Protein AF-A0A924Q795-F1 (afdb_monomer_lite)

Sequence (181 aa):
MDPDYASLRAYIDTQRRSGVTDTVIHQNLHASGWPDATVQQVLIPLPQSVSISASASDDGFFSGRIRRLGFLMAIVYFLAYFVAALAISFIGHGSRIINIVTVLMGMLAILAVIPILISIHIRRWHDLNQSGWLTLLNLIPFIGLIISVALLFIPGSVSANTYGNIAARSLSPRSIFGFAK

Structure (mmCIF, N/CA/C/O backbone):
data_AF-A0A924Q795-F1
#
_entry.id   AF-A0A924Q795-F1
#
loop_
_atom_site.group_PDB
_atom_site.id
_atom_site.type_symbol
_atom_site.label_atom_id
_atom_site.label_alt_id
_atom_site.label_comp_id
_atom_site.label_asym_id
_atom_site.label_entity_id
_atom_site.label_seq_id
_atom_site.pdbx_PDB_ins_code
_atom_site.Cartn_x
_atom_site.Cartn_y
_atom_site.Cartn_z
_atom_site.occupancy
_atom_site.B_iso_or_equiv
_atom_site.auth_seq_id
_atom_site.auth_comp_id
_atom_site.auth_asym_id
_atom_site.auth_atom_id
_atom_site.pdbx_PDB_model_num
ATOM 1 N N . MET A 1 1 ? -37.721 13.858 33.925 1.00 47.75 1 MET A N 1
ATOM 2 C CA . MET A 1 1 ? -36.474 13.122 34.210 1.00 47.75 1 MET A CA 1
ATOM 3 C C . MET A 1 1 ? -35.632 13.228 32.964 1.00 47.75 1 MET A C 1
ATOM 5 O O . MET A 1 1 ? -36.147 12.908 31.901 1.00 47.75 1 MET A O 1
ATOM 9 N N . ASP A 1 2 ? -34.428 13.774 33.071 1.00 58.72 2 ASP A N 1
ATOM 10 C CA . ASP A 1 2 ? -33.512 13.817 31.931 1.00 58.72 2 ASP A CA 1
ATOM 11 C C . ASP A 1 2 ? -33.129 12.364 31.584 1.00 58.72 2 ASP A C 1
ATOM 13 O O . ASP A 1 2 ? -32.804 11.613 32.511 1.00 58.72 2 ASP A O 1
ATOM 17 N N . PRO A 1 3 ? -33.258 11.902 30.327 1.00 67.00 3 PRO A N 1
ATOM 18 C CA . PRO A 1 3 ? -32.914 10.532 29.975 1.00 67.00 3 PRO A CA 1
ATOM 19 C C . PRO A 1 3 ? -31.428 10.288 30.256 1.00 67.00 3 PRO A C 1
ATOM 21 O O . PRO A 1 3 ? -30.574 11.033 29.779 1.00 67.00 3 PRO A O 1
ATOM 24 N N . ASP A 1 4 ? -31.094 9.239 31.007 1.00 82.00 4 ASP A N 1
ATOM 25 C CA . ASP A 1 4 ? -29.696 8.848 31.198 1.00 82.00 4 ASP A CA 1
ATOM 26 C C . ASP A 1 4 ? -29.156 8.193 29.915 1.00 82.00 4 ASP A C 1
ATOM 28 O O . ASP A 1 4 ? -29.177 6.977 29.718 1.00 82.00 4 ASP A O 1
ATOM 32 N N . TYR A 1 5 ? -28.685 9.034 28.995 1.00 80.00 5 TYR A N 1
ATOM 33 C CA . TYR A 1 5 ? -28.129 8.605 27.715 1.00 80.00 5 TYR A CA 1
ATOM 34 C C . TYR A 1 5 ? -26.884 7.719 27.869 1.00 80.00 5 TYR A C 1
ATOM 36 O O . TYR A 1 5 ? -26.562 6.970 26.944 1.00 80.00 5 TYR A O 1
ATOM 44 N N . ALA A 1 6 ? -26.161 7.807 28.992 1.00 78.31 6 ALA A N 1
ATOM 45 C CA . ALA A 1 6 ? -24.938 7.043 29.211 1.00 78.31 6 ALA A CA 1
ATOM 46 C C . ALA A 1 6 ? -25.248 5.567 29.491 1.00 78.31 6 ALA A C 1
ATOM 48 O O . ALA A 1 6 ? -24.650 4.688 28.863 1.00 78.31 6 ALA A O 1
ATOM 49 N N . SER A 1 7 ? -26.224 5.286 30.359 1.00 82.62 7 SER A N 1
ATOM 50 C CA . SER A 1 7 ? -26.673 3.909 30.604 1.00 82.62 7 SER A CA 1
ATOM 51 C C . SER A 1 7 ? -27.342 3.291 29.377 1.00 82.62 7 SER A C 1
ATOM 53 O O . SER A 1 7 ? -27.060 2.137 29.047 1.00 82.62 7 SER A O 1
ATOM 55 N N . LEU A 1 8 ? -28.141 4.068 28.636 1.00 85.75 8 LEU A N 1
ATOM 56 C CA . LEU A 1 8 ? -28.771 3.612 27.394 1.00 85.75 8 LEU A CA 1
ATOM 57 C C . LEU A 1 8 ? -27.729 3.180 26.346 1.00 85.75 8 LEU A C 1
ATOM 59 O O . LEU A 1 8 ? -27.867 2.125 25.725 1.00 85.75 8 LEU A O 1
ATOM 63 N N . ARG A 1 9 ? -26.644 3.950 26.188 1.00 83.81 9 ARG A N 1
ATOM 64 C CA . ARG A 1 9 ? -25.515 3.598 25.305 1.00 83.81 9 ARG A CA 1
ATOM 65 C C . ARG A 1 9 ? -24.801 2.336 25.752 1.00 83.81 9 ARG A C 1
ATOM 67 O O . ARG A 1 9 ? -24.579 1.450 24.933 1.00 83.81 9 ARG A O 1
ATOM 74 N N . ALA A 1 10 ? -24.469 2.243 27.039 1.00 83.12 10 ALA A N 1
ATOM 75 C CA . ALA A 1 10 ? -23.782 1.079 27.585 1.00 83.12 10 ALA A CA 1
ATOM 76 C C . ALA A 1 10 ? -24.597 -0.207 27.357 1.00 83.12 10 ALA A C 1
ATOM 78 O O . ALA A 1 10 ? -24.039 -1.237 26.969 1.00 83.12 10 ALA A O 1
ATOM 79 N N . TYR A 1 11 ? -25.922 -0.133 27.520 1.00 87.62 11 TYR A N 1
ATOM 80 C CA . TYR A 1 11 ? -26.832 -1.231 27.206 1.00 87.62 11 TYR A CA 1
ATOM 81 C C . TYR A 1 11 ? -26.799 -1.603 25.717 1.00 87.62 11 TYR A C 1
ATOM 83 O O . TYR A 1 11 ? -26.557 -2.765 25.390 1.00 87.62 11 TYR A O 1
ATOM 91 N N . ILE A 1 12 ? -26.982 -0.635 24.812 1.00 87.69 12 ILE A N 1
ATOM 92 C CA . ILE A 1 12 ? -26.978 -0.871 23.356 1.00 87.69 12 ILE A CA 1
ATOM 93 C C . ILE A 1 12 ? -25.649 -1.492 22.902 1.00 87.69 12 ILE A C 1
ATOM 95 O O . ILE A 1 12 ? -25.647 -2.479 22.166 1.00 87.69 12 ILE A O 1
ATOM 99 N N . ASP A 1 13 ? -24.518 -0.973 23.382 1.00 85.69 13 ASP A N 1
ATOM 100 C CA . ASP A 1 13 ? -23.190 -1.498 23.053 1.00 85.69 13 ASP A CA 1
ATOM 101 C C . ASP A 1 13 ? -22.998 -2.930 23.563 1.00 85.69 13 ASP A C 1
ATOM 103 O O . ASP A 1 13 ? -22.377 -3.755 22.890 1.00 85.69 13 ASP A O 1
ATOM 107 N N . THR A 1 14 ? -23.565 -3.254 24.725 1.00 85.88 14 THR A N 1
ATOM 108 C CA . THR A 1 14 ? -23.539 -4.614 25.275 1.00 85.88 14 THR A CA 1
ATOM 109 C C . THR A 1 14 ? -24.344 -5.575 24.401 1.00 85.88 14 THR A C 1
ATOM 111 O O . THR A 1 14 ? -23.849 -6.649 24.067 1.00 85.88 14 THR A O 1
ATOM 114 N N . GLN A 1 15 ? -25.538 -5.167 23.959 1.00 89.06 15 GLN A N 1
ATOM 115 C CA . GLN A 1 15 ? -26.395 -5.972 23.081 1.00 89.06 15 GLN A CA 1
ATOM 116 C C . GLN A 1 15 ? -25.778 -6.178 21.686 1.00 89.06 15 GLN A C 1
ATOM 118 O O . GLN A 1 15 ? -25.840 -7.266 21.117 1.00 89.06 15 GLN A O 1
ATOM 123 N N . ARG A 1 16 ? -25.101 -5.161 21.142 1.00 84.62 16 ARG A N 1
ATOM 124 C CA . ARG A 1 16 ? -24.360 -5.295 19.878 1.00 84.62 16 ARG A CA 1
ATOM 125 C C . ARG A 1 16 ? -23.195 -6.276 20.001 1.00 84.62 16 ARG A C 1
ATOM 127 O O . ARG A 1 16 ? -22.965 -7.065 19.088 1.00 84.62 16 ARG A O 1
ATOM 134 N N . ARG A 1 17 ? -22.478 -6.269 21.133 1.00 78.00 17 ARG A N 1
ATOM 135 C CA . ARG A 1 17 ? -21.390 -7.228 21.406 1.00 78.00 17 ARG A CA 1
ATOM 136 C C . ARG A 1 17 ? -21.888 -8.666 21.539 1.00 78.00 17 ARG A C 1
ATOM 138 O O . ARG A 1 17 ? -21.158 -9.575 21.160 1.00 78.00 17 ARG A O 1
ATOM 145 N N . SER A 1 18 ? -23.110 -8.877 22.031 1.00 82.25 18 SER A N 1
ATOM 146 C CA . SER A 1 18 ? -23.755 -10.197 22.063 1.00 82.25 18 SER A CA 1
ATOM 147 C C . SER A 1 18 ? -24.410 -10.598 20.732 1.00 82.25 18 SER A C 1
ATOM 149 O O . SER A 1 18 ? -25.011 -11.666 20.653 1.00 82.25 18 SER A O 1
ATOM 151 N N . GLY A 1 19 ? -24.272 -9.784 19.676 1.00 79.81 19 GLY A N 1
ATOM 152 C CA . GLY A 1 19 ? -24.762 -10.090 18.329 1.00 79.81 19 GLY A CA 1
ATOM 153 C C . GLY A 1 19 ? -26.247 -9.799 18.104 1.00 79.81 19 GLY A C 1
ATOM 154 O O . GLY A 1 19 ? -26.810 -10.255 17.111 1.00 79.81 19 GLY A O 1
ATOM 155 N N . VAL A 1 20 ? -26.895 -9.050 19.000 1.00 82.81 20 VAL A N 1
ATOM 156 C CA . VAL A 1 20 ? -28.306 -8.669 18.862 1.00 82.81 20 VAL A CA 1
ATOM 157 C C . VAL A 1 20 ? -28.444 -7.552 17.828 1.00 82.81 20 VAL A C 1
ATOM 159 O O . VAL A 1 20 ? -27.682 -6.585 17.826 1.00 82.81 20 VAL A O 1
ATOM 162 N N . THR A 1 21 ? -29.425 -7.677 16.933 1.00 82.75 21 THR A N 1
ATOM 163 C CA . THR A 1 21 ? -29.674 -6.698 15.871 1.00 82.75 21 THR A CA 1
ATOM 164 C C . THR A 1 21 ? -30.342 -5.431 16.402 1.00 82.75 21 THR A C 1
ATOM 166 O O . THR A 1 21 ? -31.206 -5.484 17.277 1.00 82.75 21 THR A O 1
ATOM 169 N N . ASP A 1 22 ? -30.012 -4.284 15.805 1.00 82.44 22 ASP A N 1
ATOM 170 C CA . ASP A 1 22 ? -30.528 -2.963 16.201 1.00 82.44 22 ASP A CA 1
ATOM 171 C C . ASP A 1 22 ? -32.069 -2.874 16.196 1.00 82.44 22 ASP A C 1
ATOM 173 O O . ASP A 1 22 ? -32.650 -2.163 17.012 1.00 82.44 22 ASP A O 1
ATOM 177 N N . THR A 1 23 ? -32.747 -3.646 15.343 1.00 83.44 23 THR A N 1
ATOM 178 C CA . THR A 1 23 ? -34.216 -3.771 15.325 1.00 83.44 23 THR A CA 1
ATOM 179 C C . THR A 1 23 ? -34.778 -4.385 16.608 1.00 83.44 23 THR A C 1
ATOM 181 O O . THR A 1 23 ? -35.778 -3.910 17.140 1.00 83.44 23 THR A O 1
ATOM 184 N N . VAL A 1 24 ? -34.111 -5.416 17.129 1.00 84.88 24 VAL A N 1
ATOM 185 C CA . VAL A 1 24 ? -34.499 -6.111 18.363 1.00 84.88 24 VAL A CA 1
ATOM 186 C C . VAL A 1 24 ? -34.183 -5.232 19.568 1.00 84.88 24 VAL A C 1
ATOM 188 O O . VAL A 1 24 ? -34.986 -5.134 20.491 1.00 84.88 24 VAL A O 1
ATOM 191 N N . ILE A 1 25 ? -33.053 -4.523 19.534 1.00 85.94 25 ILE A N 1
ATOM 192 C CA . ILE A 1 25 ? -32.683 -3.550 20.568 1.00 85.94 25 ILE A CA 1
ATOM 193 C C . ILE A 1 25 ? -33.723 -2.424 20.644 1.00 85.94 25 ILE A C 1
ATOM 195 O O . ILE A 1 25 ? -34.187 -2.102 21.736 1.00 85.94 25 ILE A O 1
ATOM 199 N N . HIS A 1 26 ? -34.142 -1.873 19.499 1.00 85.94 26 HIS A N 1
ATOM 200 C CA . HIS A 1 26 ? -35.197 -0.859 19.435 1.00 85.94 26 HIS A CA 1
ATOM 201 C C . HIS A 1 26 ? -36.506 -1.364 20.050 1.00 85.94 26 HIS A C 1
ATOM 203 O O . HIS A 1 26 ? -37.105 -0.691 20.885 1.00 85.94 26 HIS A O 1
ATOM 209 N N . GLN A 1 27 ? -36.929 -2.573 19.674 1.00 88.31 27 GLN A N 1
ATOM 210 C CA . GLN A 1 27 ? -38.148 -3.189 20.193 1.00 88.31 27 GLN A CA 1
ATOM 211 C C . GLN A 1 27 ? -38.086 -3.407 21.712 1.00 88.31 27 GLN A C 1
ATOM 213 O O . GLN A 1 27 ? -39.047 -3.095 22.415 1.00 88.31 27 GLN A O 1
ATOM 218 N N . ASN A 1 28 ? -36.952 -3.889 22.228 1.00 89.19 28 ASN A N 1
ATOM 219 C CA . ASN A 1 28 ? -36.752 -4.112 23.660 1.00 89.19 28 ASN A CA 1
ATOM 220 C C . ASN A 1 28 ? -36.778 -2.799 24.452 1.00 89.19 28 ASN A C 1
ATOM 222 O O . ASN A 1 28 ? -37.378 -2.730 25.524 1.00 89.19 28 ASN A O 1
ATOM 226 N N . LEU A 1 29 ? -36.155 -1.744 23.925 1.00 89.44 29 LEU A N 1
ATOM 227 C CA . LEU A 1 29 ? -36.121 -0.432 24.571 1.00 89.44 29 LEU A CA 1
ATOM 228 C C . LEU A 1 29 ? -37.495 0.244 24.577 1.00 89.44 29 LEU A C 1
ATOM 230 O O . LEU A 1 29 ? -37.898 0.767 25.616 1.00 89.44 29 LEU A O 1
ATOM 234 N N . HIS A 1 30 ? -38.244 0.151 23.478 1.00 86.19 30 HIS A N 1
ATOM 235 C CA . HIS A 1 30 ? -39.626 0.626 23.420 1.00 86.19 30 HIS A CA 1
ATOM 236 C C . HIS A 1 30 ? -40.521 -0.128 24.421 1.00 86.19 30 HIS A C 1
ATOM 238 O O . HIS A 1 30 ? -41.269 0.488 25.177 1.00 86.19 30 HIS A O 1
ATOM 244 N N . ALA A 1 31 ? -40.383 -1.458 24.515 1.00 87.56 31 ALA A N 1
ATOM 245 C CA . ALA A 1 31 ? -41.091 -2.269 25.513 1.00 87.56 31 ALA A CA 1
ATOM 246 C C . ALA A 1 31 ? -40.716 -1.906 26.963 1.00 87.56 31 ALA A C 1
ATOM 248 O O . ALA A 1 31 ? -41.527 -2.063 27.872 1.00 87.56 31 ALA A O 1
ATOM 249 N N . SER A 1 32 ? -39.502 -1.393 27.172 1.00 87.62 32 SER A N 1
ATOM 250 C CA . SER A 1 32 ? -38.994 -0.947 28.475 1.00 87.62 32 SER A CA 1
ATOM 251 C C . SER A 1 32 ? -39.408 0.493 28.819 1.00 87.62 32 SER A C 1
ATOM 253 O O . SER A 1 32 ? -38.992 1.019 29.849 1.00 87.62 32 SER A O 1
ATOM 255 N N . GLY A 1 33 ? -40.217 1.135 27.968 1.00 87.50 33 GLY A N 1
ATOM 256 C CA . GLY A 1 33 ? -40.766 2.473 28.186 1.00 87.50 33 GLY A CA 1
ATOM 257 C C . GLY A 1 33 ? -39.856 3.621 27.746 1.00 87.50 33 GLY A C 1
ATOM 258 O O . GLY A 1 33 ? -40.116 4.769 28.108 1.00 87.50 33 GLY A O 1
ATOM 259 N N . TRP A 1 34 ? -38.799 3.348 26.973 1.00 87.00 34 TRP A N 1
ATOM 260 C CA . TRP A 1 34 ? -37.966 4.410 26.408 1.00 87.00 34 TRP A CA 1
ATOM 261 C C . TRP A 1 34 ? -38.671 5.101 25.232 1.00 87.00 34 TRP A C 1
ATOM 263 O O . TRP A 1 34 ? -39.223 4.412 24.373 1.00 87.00 34 TRP A O 1
ATOM 273 N N . PRO A 1 35 ? -38.621 6.443 25.134 1.00 89.31 35 PRO A N 1
ATOM 274 C CA . PRO A 1 35 ? -39.196 7.160 23.999 1.00 89.31 35 PRO A CA 1
ATOM 275 C C . PRO A 1 35 ? -38.484 6.823 22.681 1.00 89.31 35 PRO A C 1
ATOM 277 O O . PRO A 1 35 ? -37.253 6.865 22.617 1.00 89.31 35 PRO A O 1
ATOM 280 N N . ASP A 1 36 ? -39.245 6.596 21.607 1.00 82.44 36 ASP A N 1
ATOM 281 C CA . ASP A 1 36 ? -38.700 6.259 20.279 1.00 82.44 36 ASP A CA 1
ATOM 282 C C . ASP A 1 36 ? -37.687 7.291 19.767 1.00 82.44 36 ASP A C 1
ATOM 284 O O . ASP A 1 36 ? -36.640 6.928 19.234 1.00 82.44 36 ASP A O 1
ATOM 288 N N . ALA A 1 37 ? -37.943 8.584 19.986 1.00 80.31 37 ALA A N 1
ATOM 289 C CA . ALA A 1 37 ? -37.020 9.650 19.597 1.00 80.31 37 ALA A CA 1
ATOM 290 C C . ALA A 1 37 ? -35.653 9.523 20.298 1.00 80.31 37 ALA A C 1
ATOM 292 O O . ALA A 1 37 ? -34.606 9.700 19.673 1.00 80.31 37 ALA A O 1
ATOM 293 N N . THR A 1 38 ? -35.658 9.166 21.586 1.00 82.00 38 THR A N 1
ATOM 294 C CA . THR A 1 38 ? -34.451 8.954 22.396 1.00 82.00 38 THR A CA 1
ATOM 295 C C . THR A 1 38 ? -33.697 7.714 21.929 1.00 82.00 38 THR A C 1
ATOM 297 O O . THR A 1 38 ? -32.480 7.759 21.753 1.00 82.00 38 THR A O 1
ATOM 300 N N . VAL A 1 39 ? -34.413 6.613 21.679 1.00 82.81 39 VAL A N 1
ATOM 301 C CA . VAL A 1 39 ? -33.816 5.368 21.184 1.00 82.81 39 VAL A CA 1
ATOM 302 C C . VAL A 1 39 ? -33.180 5.597 19.820 1.00 82.81 39 VAL A C 1
ATOM 304 O O . VAL A 1 39 ? -32.018 5.255 19.642 1.00 82.81 39 VAL A O 1
ATOM 307 N N . GLN A 1 40 ? -33.878 6.236 18.880 1.00 81.38 40 GLN A N 1
ATOM 308 C CA . GLN A 1 40 ? -33.346 6.514 17.544 1.00 81.38 40 GLN A CA 1
ATOM 309 C C . GLN A 1 40 ? -32.108 7.413 17.585 1.00 81.38 40 GLN A C 1
ATOM 311 O O . GLN A 1 40 ? -31.136 7.128 16.890 1.00 81.38 40 GLN A O 1
ATOM 316 N N . GLN A 1 41 ? -32.085 8.438 18.440 1.00 75.69 41 GLN A N 1
ATOM 317 C CA . GLN A 1 41 ? -30.925 9.320 18.603 1.00 75.69 41 GLN A CA 1
ATOM 318 C C . GLN A 1 41 ? -29.660 8.580 19.073 1.00 75.69 41 GLN A C 1
ATOM 320 O O . GLN A 1 41 ? -28.545 9.005 18.764 1.00 75.69 41 GLN A O 1
ATOM 325 N N . VAL A 1 42 ? -29.818 7.496 19.838 1.00 78.56 42 VAL A N 1
ATOM 326 C CA . VAL A 1 42 ? -28.699 6.700 20.366 1.00 78.56 42 VAL A CA 1
ATOM 327 C C . VAL A 1 42 ? -28.383 5.483 19.491 1.00 78.56 42 VAL A C 1
ATOM 329 O O . VAL A 1 42 ? -27.223 5.080 19.391 1.00 78.56 42 VAL A O 1
ATOM 332 N N . LEU A 1 43 ? -29.400 4.903 18.850 1.00 75.62 43 LEU A N 1
ATOM 333 C CA . LEU A 1 43 ? -29.281 3.757 17.951 1.00 75.62 43 LEU A CA 1
ATOM 334 C C . LEU A 1 43 ? -28.586 4.158 16.650 1.00 75.62 43 LEU A C 1
ATOM 336 O O . LEU A 1 43 ? -27.705 3.431 16.181 1.00 75.62 43 LEU A O 1
ATOM 340 N N . ILE A 1 44 ? -28.916 5.343 16.122 1.00 66.12 44 ILE A N 1
ATOM 341 C CA . ILE A 1 44 ? -28.076 6.026 15.143 1.00 66.12 44 ILE A CA 1
ATOM 342 C C . ILE A 1 44 ? -26.726 6.226 15.836 1.00 66.12 44 ILE A C 1
ATOM 344 O O . ILE A 1 44 ? -26.678 6.892 16.875 1.00 66.12 44 ILE A O 1
ATOM 348 N N . PRO A 1 45 ? -25.620 5.662 15.314 1.00 58.47 45 PRO A N 1
ATOM 349 C CA . PRO A 1 45 ? -24.307 6.024 15.812 1.00 58.47 45 PRO A CA 1
ATOM 350 C C . PRO A 1 45 ? -24.256 7.541 15.748 1.00 58.47 45 PRO A C 1
ATOM 352 O O . PRO A 1 45 ? -24.440 8.082 14.653 1.00 58.47 45 PRO A O 1
ATOM 355 N N . LEU A 1 46 ? -24.073 8.226 16.890 1.00 45.19 46 LEU A N 1
ATOM 356 C CA . LEU A 1 46 ? -23.833 9.666 16.841 1.00 45.19 46 LEU A CA 1
ATOM 357 C C . LEU A 1 46 ? -22.819 9.872 15.713 1.00 45.19 46 LEU A C 1
ATOM 359 O O . LEU A 1 46 ? -21.830 9.121 15.697 1.00 45.19 46 LEU A O 1
ATOM 363 N N . PRO A 1 47 ? -23.020 10.823 14.777 1.00 44.66 47 PRO A N 1
ATOM 364 C CA . PRO A 1 47 ? -21.864 11.348 14.075 1.00 44.66 47 PRO A CA 1
ATOM 365 C C . PRO A 1 47 ? -20.950 11.732 15.219 1.00 44.66 47 PRO A C 1
ATOM 367 O O . PRO A 1 47 ? -21.349 12.598 16.000 1.00 44.66 47 PRO A O 1
ATOM 370 N N . GLN A 1 48 ? -19.885 10.943 15.444 1.00 44.84 48 GLN A N 1
ATOM 371 C CA . GLN A 1 48 ? -19.071 11.086 16.643 1.00 44.84 48 GLN A CA 1
ATOM 372 C C . GLN A 1 48 ? -18.789 12.558 16.681 1.00 44.84 48 GLN A C 1
ATOM 374 O O . GLN A 1 48 ? -18.247 13.043 15.682 1.00 44.84 48 GLN A O 1
ATOM 379 N N . SER A 1 49 ? -19.342 13.245 17.699 1.00 43.09 49 SER A N 1
ATOM 380 C CA . SER A 1 49 ? -19.265 14.695 17.819 1.00 43.09 49 SER A CA 1
ATOM 381 C C . SER A 1 49 ? -17.845 14.966 17.442 1.00 43.09 49 SER A C 1
ATOM 383 O O . SER A 1 49 ? -16.978 14.377 18.096 1.00 43.09 49 SER A O 1
ATOM 385 N N . VAL A 1 50 ? -17.635 15.619 16.294 1.00 47.09 50 VAL A N 1
ATOM 386 C CA . VAL A 1 50 ? -16.295 15.813 15.780 1.00 47.09 50 VAL A CA 1
ATOM 387 C C . VAL A 1 50 ? -15.671 16.573 16.920 1.00 47.09 50 VAL A C 1
ATOM 389 O O . VAL A 1 50 ? -15.962 17.750 17.116 1.00 47.09 50 VAL A O 1
ATOM 392 N N . SER A 1 51 ? -14.925 15.872 17.766 1.00 35.44 51 SER A N 1
ATOM 393 C CA . SER A 1 51 ? -14.064 16.493 18.716 1.00 35.44 51 SER A CA 1
ATOM 394 C C . SER A 1 51 ? -13.041 17.035 17.757 1.00 35.44 51 SER A C 1
ATOM 396 O O . SER A 1 51 ? -12.047 16.390 17.440 1.00 35.44 51 SER A O 1
ATOM 398 N N . ILE A 1 52 ? -13.317 18.245 17.280 1.00 40.94 52 ILE A N 1
ATOM 399 C CA . ILE A 1 52 ? -12.307 19.193 16.893 1.00 40.94 52 ILE A CA 1
ATOM 400 C C . ILE A 1 52 ? -11.583 19.551 18.209 1.00 40.94 52 ILE A C 1
ATOM 402 O O . ILE A 1 52 ? -11.385 20.705 18.542 1.00 40.94 52 ILE A O 1
ATOM 406 N N . SER A 1 53 ? -11.072 18.555 18.946 1.00 35.66 53 SER A N 1
ATOM 407 C CA . SER A 1 53 ? -9.635 18.503 18.991 1.00 35.66 53 SER A CA 1
ATOM 408 C C . SER A 1 53 ? -9.210 18.457 17.527 1.00 35.66 53 SER A C 1
ATOM 410 O O . SER A 1 53 ? -9.077 17.395 16.920 1.00 35.66 53 SER A O 1
ATOM 412 N N . ALA A 1 54 ? -8.951 19.636 16.972 1.00 41.97 54 ALA A N 1
ATOM 413 C CA . ALA A 1 54 ? -7.779 19.809 16.147 1.00 41.97 54 ALA A CA 1
ATOM 414 C C . ALA A 1 54 ? -6.552 19.392 16.996 1.00 41.97 54 ALA A C 1
ATOM 416 O O . ALA A 1 54 ? -5.675 20.188 17.290 1.00 41.97 54 ALA A O 1
ATOM 417 N N . SER A 1 55 ? -6.514 18.132 17.455 1.00 39.75 55 SER A N 1
ATOM 418 C CA . SER A 1 55 ? -5.299 17.352 17.491 1.00 39.75 55 SER A CA 1
ATOM 419 C C . SER A 1 55 ? -4.864 17.469 16.057 1.00 39.75 55 SER A C 1
ATOM 421 O O . SER A 1 55 ? -5.567 16.914 15.209 1.00 39.75 55 SER A O 1
ATOM 423 N N . ALA A 1 56 ? -3.869 18.331 15.820 1.00 44.12 56 ALA A N 1
ATOM 424 C CA . ALA A 1 56 ? -3.254 18.591 14.531 1.00 44.12 56 ALA A CA 1
ATOM 425 C C . ALA A 1 56 ? -3.503 17.375 13.654 1.00 44.12 56 ALA A C 1
ATOM 427 O O . ALA A 1 56 ? -3.063 16.281 14.019 1.00 44.12 56 ALA A O 1
ATOM 428 N N . SER A 1 57 ? -4.387 17.513 12.656 1.00 49.75 57 SER A N 1
ATOM 429 C CA . SER A 1 57 ? -4.658 16.407 11.755 1.00 49.75 57 SER A CA 1
ATOM 430 C C . SER A 1 57 ? -3.305 16.106 11.170 1.00 49.75 57 SER A C 1
ATOM 432 O O . SER A 1 57 ? -2.808 16.903 10.383 1.00 49.75 57 SER A O 1
ATOM 434 N N . ASP A 1 58 ? -2.677 15.054 11.675 1.00 53.22 58 ASP A N 1
ATOM 435 C CA . ASP A 1 58 ? -1.374 14.617 11.241 1.00 53.22 58 ASP A CA 1
ATOM 436 C C . ASP A 1 58 ? -1.669 14.025 9.867 1.00 53.22 58 ASP A C 1
ATOM 438 O O . ASP A 1 58 ? -1.912 12.836 9.705 1.00 53.22 58 ASP A O 1
ATOM 442 N N . ASP A 1 59 ? -1.830 14.905 8.884 1.00 62.81 59 ASP A N 1
ATOM 443 C CA . ASP A 1 59 ? -2.115 14.650 7.479 1.00 62.81 59 ASP A CA 1
ATOM 444 C C . ASP A 1 59 ? -0.835 14.241 6.746 1.00 62.81 59 ASP A C 1
ATOM 446 O O . ASP A 1 59 ? -0.751 14.249 5.517 1.00 62.81 59 ASP A O 1
ATOM 450 N N . GLY A 1 60 ? 0.154 13.820 7.537 1.00 69.12 60 GLY A N 1
ATOM 451 C CA . GLY A 1 60 ? 1.394 13.242 7.104 1.00 69.12 60 GLY A CA 1
ATOM 452 C C . GLY A 1 60 ? 1.167 12.115 6.112 1.00 69.12 60 GLY A C 1
ATOM 453 O O . GLY A 1 60 ? 0.203 11.345 6.153 1.00 69.12 60 GLY A O 1
ATOM 454 N N . PHE A 1 61 ? 2.140 11.986 5.223 1.00 79.56 61 PHE A N 1
ATOM 455 C CA . PHE A 1 61 ? 2.120 11.054 4.109 1.00 79.56 61 PHE A CA 1
ATOM 456 C C . PHE A 1 61 ? 1.853 9.591 4.516 1.00 79.56 61 PHE A C 1
ATOM 458 O O . PHE A 1 61 ? 1.370 8.822 3.693 1.00 79.56 61 PHE A O 1
ATOM 465 N N . PHE A 1 62 ? 2.109 9.193 5.767 1.00 85.19 62 PHE A N 1
ATOM 466 C CA . PHE A 1 62 ? 1.895 7.835 6.298 1.00 85.19 62 PHE A CA 1
ATOM 467 C C . PHE A 1 62 ? 0.672 7.688 7.214 1.00 85.19 62 PHE A C 1
ATOM 469 O O . PHE A 1 62 ? 0.374 6.588 7.685 1.00 85.19 62 PHE A O 1
ATOM 476 N N . SER A 1 63 ? -0.043 8.777 7.462 1.00 84.50 63 SER A N 1
ATOM 477 C CA . SER A 1 63 ? -1.111 8.835 8.449 1.00 84.50 63 SER A CA 1
ATOM 478 C C . SER A 1 63 ? -2.480 8.529 7.845 1.00 84.50 63 SER A C 1
ATOM 480 O O . SER A 1 63 ? -2.705 8.611 6.634 1.00 84.50 63 SER A O 1
ATOM 482 N N . GLY A 1 64 ? -3.418 8.143 8.709 1.00 85.25 64 GLY A N 1
ATOM 483 C CA . GLY A 1 64 ? -4.780 7.806 8.316 1.00 85.25 64 GLY A CA 1
ATOM 484 C C . GLY A 1 64 ? -4.936 6.396 7.744 1.00 85.25 64 GLY A C 1
ATOM 485 O O . GLY A 1 64 ? -4.121 5.496 7.966 1.00 85.25 64 GLY A O 1
ATOM 486 N N . ARG A 1 65 ? -6.050 6.199 7.029 1.00 86.94 65 ARG A N 1
ATOM 487 C CA . ARG A 1 65 ? -6.554 4.887 6.601 1.00 86.94 65 ARG A CA 1
ATOM 488 C C . ARG A 1 65 ? -6.956 4.907 5.134 1.00 86.94 65 ARG A C 1
ATOM 490 O O . ARG A 1 65 ? -7.557 5.875 4.673 1.00 86.94 65 ARG A O 1
ATOM 497 N N . ILE A 1 66 ? -6.718 3.804 4.422 1.00 88.00 66 ILE A N 1
ATOM 498 C CA . ILE A 1 66 ? -7.238 3.603 3.063 1.00 88.00 66 ILE A CA 1
ATOM 499 C C . ILE A 1 66 ? -8.151 2.375 2.996 1.00 88.00 66 ILE A C 1
ATOM 501 O O . ILE A 1 66 ? -7.793 1.258 3.384 1.00 88.00 66 ILE A O 1
ATOM 505 N N . ARG A 1 67 ? -9.365 2.588 2.480 1.00 87.25 67 ARG A N 1
ATOM 506 C CA . ARG A 1 67 ? -10.352 1.520 2.280 1.00 87.25 67 ARG A CA 1
ATOM 507 C C . ARG A 1 67 ? -9.975 0.656 1.077 1.00 87.25 67 ARG A C 1
ATOM 509 O O . ARG A 1 67 ? -9.278 1.107 0.171 1.00 87.25 67 ARG A O 1
ATOM 516 N N . ARG A 1 68 ? -10.552 -0.548 1.012 1.00 90.12 68 ARG A N 1
ATOM 517 C CA . ARG A 1 68 ? -10.358 -1.527 -0.078 1.00 90.12 68 ARG A CA 1
ATOM 518 C C . ARG A 1 68 ? -10.421 -0.935 -1.485 1.00 90.12 68 ARG A C 1
ATOM 520 O O . ARG A 1 68 ? -9.575 -1.258 -2.302 1.00 90.12 68 ARG A O 1
ATOM 527 N N . LEU A 1 69 ? -11.380 -0.049 -1.759 1.00 86.56 69 LEU A N 1
ATOM 528 C CA . LEU A 1 69 ? -11.511 0.547 -3.090 1.00 86.56 69 LEU A CA 1
ATOM 529 C C . LEU A 1 69 ? -10.377 1.533 -3.406 1.00 86.56 69 LEU A C 1
ATOM 531 O O . LEU A 1 69 ? -9.858 1.506 -4.511 1.00 86.56 69 LEU A O 1
ATOM 535 N N . GLY A 1 70 ? -9.941 2.349 -2.441 1.00 88.00 70 GLY A N 1
ATOM 536 C CA . GLY A 1 70 ? -8.771 3.215 -2.629 1.00 88.00 70 GLY A CA 1
ATOM 537 C C . GLY A 1 70 ? -7.484 2.405 -2.809 1.00 88.00 70 GLY A C 1
ATOM 538 O O . GLY A 1 70 ? -6.670 2.725 -3.668 1.00 88.00 70 GLY A O 1
ATOM 539 N N . PHE A 1 71 ? -7.342 1.312 -2.056 1.00 91.44 71 PHE A N 1
ATOM 540 C CA . PHE A 1 71 ? -6.226 0.376 -2.190 1.00 91.44 71 PHE A CA 1
ATOM 541 C C . PHE A 1 71 ? -6.225 -0.347 -3.546 1.00 91.44 71 PHE A C 1
ATOM 543 O O . PHE A 1 71 ? -5.188 -0.439 -4.195 1.00 91.44 71 PHE A O 1
ATOM 550 N N . LEU A 1 72 ? -7.394 -0.782 -4.025 1.00 92.19 72 LEU A N 1
ATOM 551 C CA . LEU A 1 72 ? -7.556 -1.347 -5.365 1.00 92.19 72 LEU A CA 1
ATOM 552 C C . LEU A 1 72 ? -7.155 -0.339 -6.444 1.00 92.19 72 LEU A C 1
ATOM 554 O O . LEU A 1 72 ? -6.387 -0.683 -7.334 1.00 92.19 72 LEU A O 1
ATOM 558 N N . MET A 1 73 ? -7.635 0.904 -6.353 1.00 89.69 73 MET A N 1
ATOM 559 C CA . MET A 1 73 ? -7.284 1.946 -7.321 1.00 89.69 73 MET A CA 1
ATOM 560 C C . MET A 1 73 ? -5.780 2.225 -7.325 1.00 89.69 73 MET A C 1
ATOM 562 O O . MET A 1 73 ? -5.191 2.346 -8.391 1.00 89.69 73 MET A O 1
ATOM 566 N N . ALA A 1 74 ? -5.135 2.247 -6.157 1.00 90.50 74 ALA A N 1
ATOM 567 C CA . ALA A 1 74 ? -3.682 2.342 -6.060 1.00 90.50 74 ALA A CA 1
ATOM 568 C C . ALA A 1 74 ? -2.954 1.196 -6.785 1.00 90.50 74 ALA A C 1
ATOM 570 O O . ALA A 1 74 ? -2.018 1.455 -7.540 1.00 90.50 74 ALA A O 1
ATOM 571 N N . ILE A 1 75 ? -3.400 -0.053 -6.600 1.00 92.06 75 ILE A N 1
ATOM 572 C CA . ILE A 1 75 ? -2.844 -1.216 -7.309 1.00 92.06 75 ILE A CA 1
ATOM 573 C C . ILE A 1 75 ? -3.053 -1.080 -8.822 1.00 92.06 75 ILE A C 1
ATOM 575 O O . ILE A 1 75 ? -2.124 -1.323 -9.587 1.00 92.06 75 ILE A O 1
ATOM 579 N N . VAL A 1 76 ? -4.238 -0.651 -9.263 1.00 93.06 76 VAL A N 1
ATOM 580 C CA . VAL A 1 76 ? -4.541 -0.435 -10.686 1.00 93.06 76 VAL A CA 1
ATOM 581 C C . VAL A 1 76 ? -3.648 0.655 -11.283 1.00 93.06 76 VAL A C 1
ATOM 583 O O . VAL A 1 76 ? -3.082 0.444 -12.353 1.00 93.06 76 VAL A O 1
ATOM 586 N N . TYR A 1 77 ? -3.462 1.787 -10.596 1.00 91.19 77 TYR A N 1
ATOM 587 C CA . TYR A 1 77 ? -2.558 2.849 -11.048 1.00 91.19 77 TYR A CA 1
ATOM 588 C C . TYR A 1 77 ? -1.109 2.370 -11.135 1.00 91.19 77 TYR A C 1
ATOM 590 O O . TYR A 1 77 ? -0.431 2.660 -12.120 1.00 91.19 77 TYR A O 1
ATOM 598 N N . PHE A 1 78 ? -0.645 1.606 -10.143 1.00 91.38 78 PHE A N 1
ATOM 599 C CA . PHE A 1 78 ? 0.691 1.020 -10.168 1.00 91.38 78 PHE A CA 1
ATOM 600 C C . PHE A 1 78 ? 0.861 0.033 -11.329 1.00 91.38 78 PHE A C 1
ATOM 602 O O . PHE A 1 78 ? 1.856 0.101 -12.046 1.00 91.38 78 PHE A O 1
ATOM 609 N N . LEU A 1 79 ? -0.122 -0.842 -11.563 1.00 92.31 79 LEU A N 1
ATOM 610 C CA . LEU A 1 79 ? -0.084 -1.805 -12.661 1.00 92.31 79 LEU A CA 1
ATOM 611 C C . LEU A 1 79 ? -0.103 -1.107 -14.026 1.00 92.31 79 LEU A C 1
ATOM 613 O O . LEU A 1 79 ? 0.678 -1.466 -14.901 1.00 92.31 79 LEU A O 1
ATOM 617 N N . ALA A 1 80 ? -0.943 -0.084 -14.199 1.00 92.88 80 ALA A N 1
ATOM 618 C CA . ALA A 1 80 ? -0.989 0.713 -15.423 1.00 92.88 80 ALA A CA 1
ATOM 619 C C . ALA A 1 80 ? 0.350 1.417 -15.690 1.00 92.88 80 ALA A C 1
ATOM 621 O O . ALA A 1 80 ? 0.859 1.373 -16.809 1.00 92.88 80 ALA A O 1
ATOM 622 N N . TYR A 1 81 ? 0.950 2.009 -14.652 1.00 90.56 81 TYR A N 1
ATOM 623 C CA . TYR A 1 81 ? 2.280 2.607 -14.728 1.00 90.56 81 TYR A CA 1
ATOM 624 C C . TYR A 1 81 ? 3.353 1.572 -15.105 1.00 90.56 81 TYR A C 1
ATOM 626 O O . TYR A 1 81 ? 4.145 1.816 -16.015 1.00 90.56 81 TYR A O 1
ATOM 634 N N . PHE A 1 82 ? 3.350 0.399 -14.463 1.00 89.50 82 PHE A N 1
ATOM 635 C CA . PHE A 1 82 ? 4.302 -0.678 -14.738 1.00 89.50 82 PHE A CA 1
ATOM 636 C C . PHE A 1 82 ? 4.193 -1.193 -16.179 1.00 89.50 82 PHE A C 1
ATOM 638 O O . PHE A 1 82 ? 5.205 -1.323 -16.864 1.00 89.50 82 PHE A O 1
ATOM 645 N N . VAL A 1 83 ? 2.972 -1.427 -16.671 1.00 92.25 83 VAL A N 1
ATOM 646 C CA . VAL A 1 83 ? 2.724 -1.857 -18.057 1.00 92.25 83 VAL A CA 1
ATOM 647 C C . VAL A 1 83 ? 3.174 -0.790 -19.056 1.00 92.25 83 VAL A C 1
ATOM 649 O O . VAL A 1 83 ? 3.804 -1.128 -20.055 1.00 92.25 83 VAL A O 1
ATOM 652 N N . ALA A 1 84 ? 2.910 0.493 -18.788 1.00 89.69 84 ALA A N 1
ATOM 653 C CA . ALA A 1 84 ? 3.362 1.584 -19.648 1.00 89.69 84 ALA A CA 1
ATOM 654 C C . ALA A 1 84 ? 4.898 1.683 -19.697 1.00 89.69 84 ALA A C 1
ATOM 656 O O . ALA A 1 84 ? 5.472 1.788 -20.779 1.00 89.69 84 ALA A O 1
ATOM 657 N N . ALA A 1 85 ? 5.570 1.593 -18.545 1.00 86.62 85 ALA A N 1
ATOM 658 C CA . ALA A 1 85 ? 7.032 1.596 -18.466 1.00 86.62 85 ALA A CA 1
ATOM 659 C C . ALA A 1 85 ? 7.650 0.397 -19.207 1.00 86.62 85 ALA A C 1
ATOM 661 O O . ALA A 1 85 ? 8.625 0.546 -19.951 1.00 86.62 85 ALA A O 1
ATOM 662 N N . LEU A 1 86 ? 7.046 -0.785 -19.055 1.00 87.12 86 LEU A N 1
ATOM 663 C CA . LEU A 1 86 ? 7.444 -1.990 -19.771 1.00 87.12 86 LEU A CA 1
ATOM 664 C C . LEU A 1 86 ? 7.280 -1.812 -21.288 1.00 87.12 86 LEU A C 1
ATOM 666 O O . LEU A 1 86 ? 8.214 -2.085 -22.034 1.00 87.12 86 LEU A O 1
ATOM 670 N N . ALA A 1 87 ? 6.138 -1.295 -21.747 1.00 88.31 87 ALA A N 1
ATOM 671 C CA . ALA A 1 87 ? 5.888 -1.039 -23.164 1.00 88.31 87 ALA A CA 1
ATOM 672 C C . ALA A 1 87 ? 6.914 -0.065 -23.768 1.00 88.31 87 ALA A C 1
ATOM 674 O O . ALA A 1 87 ? 7.442 -0.330 -24.846 1.00 88.31 87 ALA A O 1
ATOM 675 N N . ILE A 1 88 ? 7.257 1.015 -23.054 1.00 84.06 88 ILE A N 1
ATOM 676 C CA . ILE A 1 88 ? 8.292 1.974 -23.478 1.00 84.06 88 ILE A CA 1
ATOM 677 C C . ILE A 1 88 ? 9.658 1.293 -23.623 1.00 84.06 88 ILE A C 1
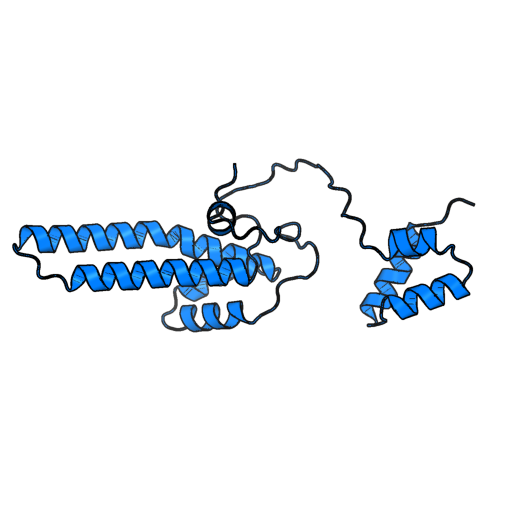ATOM 679 O O . ILE A 1 88 ? 10.385 1.594 -24.566 1.00 84.06 88 ILE A O 1
ATOM 683 N N . SER A 1 89 ? 9.980 0.346 -22.738 1.00 80.44 89 SER A N 1
ATOM 684 C CA . SER A 1 89 ? 11.246 -0.403 -22.778 1.00 80.44 89 SER A CA 1
ATOM 685 C C . SER A 1 89 ? 11.379 -1.300 -24.019 1.00 80.44 89 SER A C 1
ATOM 687 O O . SER A 1 89 ? 12.491 -1.665 -24.392 1.00 80.44 89 SER A O 1
ATOM 689 N N . PHE A 1 90 ? 10.264 -1.652 -24.671 1.00 81.88 90 PHE A N 1
ATOM 690 C CA . PHE A 1 90 ? 10.245 -2.439 -25.910 1.00 81.88 90 PHE A CA 1
ATOM 691 C C . PHE A 1 90 ? 10.253 -1.586 -27.186 1.00 81.88 90 PHE A C 1
ATOM 693 O O . PHE A 1 90 ? 10.410 -2.126 -28.282 1.00 81.88 90 PHE A O 1
ATOM 700 N N . ILE A 1 91 ? 10.105 -0.262 -27.080 1.00 83.12 91 ILE A N 1
ATOM 701 C CA . ILE A 1 91 ? 10.232 0.634 -28.232 1.00 83.12 91 ILE A CA 1
ATOM 702 C C . ILE A 1 91 ? 11.714 0.691 -28.611 1.00 83.12 91 ILE A C 1
ATOM 704 O O . ILE A 1 91 ? 12.541 1.125 -27.816 1.00 83.12 91 ILE A O 1
ATOM 708 N N . GLY A 1 92 ? 12.060 0.263 -29.829 1.00 69.00 92 GLY A N 1
ATOM 709 C CA . GLY A 1 92 ? 13.446 0.232 -30.302 1.00 69.00 92 GLY A CA 1
ATOM 710 C C . GLY A 1 92 ? 14.152 1.581 -30.128 1.00 69.00 92 GLY A C 1
ATOM 711 O O . GLY A 1 92 ? 13.797 2.575 -30.760 1.00 69.00 92 GLY A O 1
ATOM 712 N N . HIS A 1 93 ? 15.159 1.625 -29.258 1.00 77.06 93 HIS A N 1
ATOM 713 C CA . HIS A 1 93 ? 15.929 2.833 -28.979 1.00 77.06 93 HIS A CA 1
ATOM 714 C C . HIS A 1 93 ? 17.080 2.976 -29.987 1.00 77.06 93 HIS A C 1
ATOM 716 O O . HIS A 1 93 ? 17.983 2.142 -30.045 1.00 77.06 93 HIS A O 1
ATOM 722 N N . GLY A 1 94 ? 17.058 4.052 -30.781 1.00 74.69 94 GLY A N 1
ATOM 723 C CA . GLY A 1 94 ? 17.934 4.233 -31.948 1.00 74.69 94 GLY A CA 1
ATOM 724 C C . GLY A 1 94 ? 19.425 4.476 -31.667 1.00 74.69 94 GLY A C 1
ATOM 725 O O . GLY A 1 94 ? 20.224 4.441 -32.598 1.00 74.69 94 GLY A O 1
ATOM 726 N N . SER A 1 95 ? 19.841 4.718 -30.416 1.00 88.62 95 SER A N 1
ATOM 727 C CA . SER A 1 95 ? 21.260 4.898 -30.064 1.00 88.62 95 SER A CA 1
ATOM 728 C C . SER A 1 95 ? 21.609 4.337 -28.679 1.00 88.62 95 SER A C 1
ATOM 730 O O . SER A 1 95 ? 20.755 4.220 -27.798 1.00 88.62 95 SER A O 1
ATOM 732 N N . ARG A 1 96 ? 22.889 3.994 -28.452 1.00 88.38 96 ARG A N 1
ATOM 733 C CA . ARG A 1 96 ? 23.387 3.507 -27.144 1.00 88.38 96 ARG A CA 1
A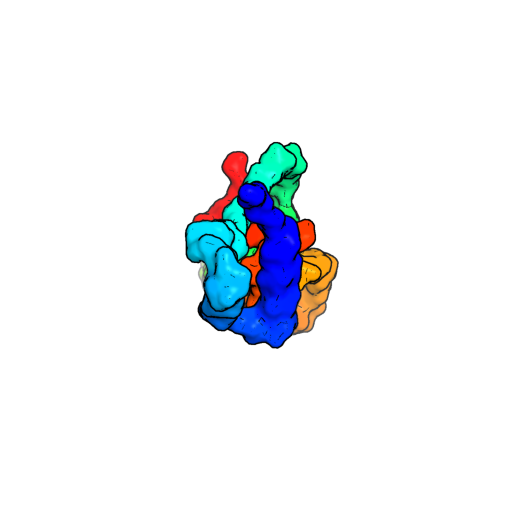TOM 734 C C . ARG A 1 96 ? 23.166 4.522 -26.019 1.00 88.38 96 ARG A C 1
ATOM 736 O O . ARG A 1 96 ? 22.831 4.133 -24.908 1.00 88.38 96 ARG A O 1
ATOM 743 N N . ILE A 1 97 ? 23.318 5.811 -26.320 1.00 89.12 97 ILE A N 1
ATOM 744 C CA . ILE A 1 97 ? 23.105 6.894 -25.352 1.00 89.12 97 ILE A CA 1
ATOM 745 C C . ILE A 1 97 ? 21.631 6.941 -24.935 1.00 89.12 97 ILE A C 1
ATOM 747 O O . ILE A 1 97 ? 21.344 6.998 -23.744 1.00 89.12 97 ILE A O 1
ATOM 751 N N . ILE A 1 98 ? 20.701 6.833 -25.893 1.00 87.62 98 ILE A N 1
ATOM 752 C CA . ILE A 1 98 ? 19.259 6.804 -25.604 1.00 87.62 98 ILE A CA 1
ATOM 753 C C . ILE A 1 98 ? 18.915 5.607 -24.711 1.00 87.62 98 ILE A C 1
ATOM 755 O O . ILE A 1 98 ? 18.222 5.785 -23.719 1.00 87.62 98 ILE A O 1
ATOM 759 N N . ASN A 1 99 ? 19.459 4.419 -24.996 1.00 86.19 99 ASN A N 1
ATOM 760 C CA . ASN A 1 99 ? 19.251 3.231 -24.159 1.00 86.19 99 ASN A CA 1
ATOM 761 C C . ASN A 1 99 ? 19.665 3.459 -22.696 1.00 86.19 99 ASN A C 1
ATOM 763 O O . ASN A 1 99 ? 18.897 3.167 -21.781 1.00 86.19 99 ASN A O 1
ATOM 767 N N . ILE A 1 100 ? 20.865 4.006 -22.472 1.00 89.06 100 ILE A N 1
ATOM 768 C CA . ILE A 1 100 ? 21.380 4.278 -21.121 1.00 89.06 100 ILE A CA 1
ATOM 769 C C . ILE A 1 100 ? 20.476 5.282 -20.397 1.00 89.06 100 ILE A C 1
ATOM 771 O O . ILE A 1 100 ? 20.104 5.055 -19.247 1.00 89.06 100 ILE A O 1
ATOM 775 N N . VAL A 1 101 ? 20.087 6.367 -21.072 1.00 89.25 101 VAL A N 1
ATOM 776 C CA . VAL A 1 101 ? 19.195 7.385 -20.499 1.00 89.25 101 VAL A CA 1
ATOM 777 C C . VAL A 1 101 ? 17.832 6.789 -20.145 1.00 89.25 101 VAL A C 1
ATOM 779 O O . VAL A 1 101 ? 17.344 7.042 -19.045 1.00 89.25 101 VAL A O 1
ATOM 782 N N . THR A 1 102 ? 17.239 5.965 -21.014 1.00 86.69 102 THR A N 1
ATOM 783 C CA . THR A 1 102 ? 15.948 5.317 -20.736 1.00 86.69 102 THR A CA 1
ATOM 784 C C . THR A 1 102 ? 16.018 4.436 -19.492 1.00 86.69 102 THR A C 1
ATOM 786 O O . THR A 1 102 ? 15.149 4.535 -18.627 1.00 86.69 102 THR A O 1
ATOM 789 N N . VAL A 1 103 ? 17.066 3.615 -19.358 1.00 86.00 103 VAL A N 1
ATOM 790 C CA . VAL A 1 103 ? 17.244 2.746 -18.183 1.00 86.00 103 VAL A CA 1
ATOM 791 C C . VAL A 1 103 ? 17.389 3.574 -16.905 1.00 86.00 103 VAL A C 1
ATOM 793 O O . VAL A 1 103 ? 16.699 3.302 -15.924 1.00 86.00 103 VAL A O 1
ATOM 796 N N . LEU A 1 104 ? 18.228 4.616 -16.916 1.00 90.62 104 LEU A N 1
ATOM 797 C CA . LEU A 1 104 ? 18.426 5.486 -15.751 1.00 90.62 104 LEU A CA 1
ATOM 798 C C . LEU A 1 104 ? 17.134 6.202 -15.339 1.00 90.62 104 LEU A C 1
ATOM 800 O O . LEU A 1 104 ? 16.803 6.239 -14.153 1.00 90.62 104 LEU A O 1
ATOM 804 N N . MET A 1 105 ? 16.378 6.723 -16.307 1.00 89.44 105 MET A N 1
ATOM 805 C CA . MET A 1 105 ? 15.078 7.346 -16.048 1.00 89.44 105 MET A CA 1
ATOM 806 C C . MET A 1 105 ? 14.074 6.344 -15.475 1.00 89.44 105 MET A C 1
ATOM 808 O O . MET A 1 105 ? 13.362 6.671 -14.527 1.00 89.44 105 MET A O 1
ATOM 812 N N . GLY A 1 106 ? 14.053 5.110 -15.988 1.00 86.81 106 GLY A N 1
ATOM 813 C CA . GLY A 1 106 ? 13.231 4.031 -15.441 1.00 86.81 106 GLY A CA 1
ATOM 814 C C . GLY A 1 106 ? 13.572 3.717 -13.982 1.00 86.81 106 GLY A C 1
ATOM 815 O O . GLY A 1 106 ? 12.676 3.641 -13.143 1.00 86.81 106 GLY A O 1
ATOM 816 N N . MET A 1 107 ? 14.862 3.608 -13.648 1.00 88.19 107 MET A N 1
ATOM 817 C CA . MET A 1 107 ? 15.312 3.363 -12.271 1.00 88.19 107 MET A CA 1
ATOM 818 C C . MET A 1 107 ? 14.920 4.499 -11.320 1.00 88.19 107 MET A C 1
ATOM 820 O O . MET A 1 107 ? 14.397 4.238 -10.235 1.00 88.19 107 MET A O 1
ATOM 824 N N . LEU A 1 108 ? 15.127 5.756 -11.728 1.00 92.00 108 LEU A N 1
ATOM 825 C CA . LEU A 1 108 ? 14.731 6.929 -10.943 1.00 92.00 108 LEU A CA 1
ATOM 826 C C . LEU A 1 108 ? 13.220 6.967 -10.705 1.00 92.00 108 LEU A C 1
ATOM 828 O O . LEU A 1 108 ? 12.768 7.251 -9.596 1.00 92.00 108 LEU A O 1
ATOM 832 N N . ALA A 1 109 ? 12.436 6.648 -11.732 1.00 88.94 109 ALA A N 1
ATOM 833 C CA . ALA A 1 109 ? 10.988 6.665 -11.635 1.00 88.94 109 ALA A CA 1
ATOM 834 C C . ALA A 1 109 ? 10.456 5.545 -10.719 1.00 88.94 109 ALA A C 1
ATOM 836 O O . ALA A 1 109 ? 9.571 5.800 -9.903 1.00 88.94 109 ALA A O 1
ATOM 837 N N . ILE A 1 110 ? 11.053 4.345 -10.750 1.00 86.38 110 ILE A N 1
ATOM 838 C CA . ILE A 1 110 ? 10.755 3.278 -9.778 1.00 86.38 110 ILE A CA 1
ATOM 839 C C . ILE A 1 110 ? 11.060 3.751 -8.352 1.00 86.38 110 ILE A C 1
ATOM 841 O O . ILE A 1 110 ? 10.218 3.600 -7.466 1.0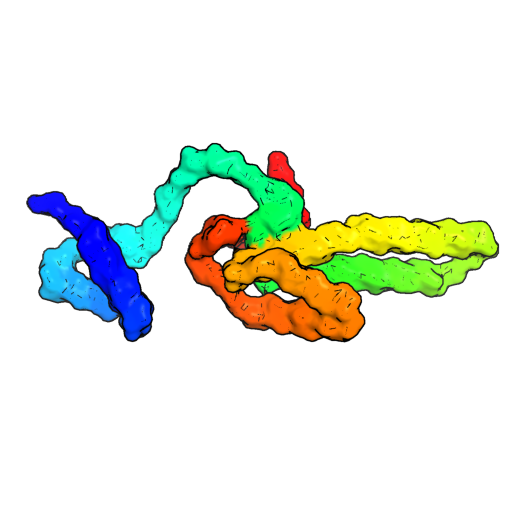0 86.38 110 ILE A O 1
ATOM 845 N N . LEU A 1 111 ? 12.227 4.364 -8.130 1.00 90.50 111 LEU A N 1
ATOM 846 C CA . LEU A 1 111 ? 12.641 4.849 -6.811 1.00 90.50 111 LEU A CA 1
ATOM 847 C C . LEU A 1 111 ? 11.660 5.893 -6.247 1.00 90.50 111 LEU A C 1
ATOM 849 O O . LEU A 1 111 ? 11.348 5.864 -5.058 1.00 90.50 111 LEU A O 1
ATOM 853 N N . ALA A 1 112 ? 11.115 6.760 -7.104 1.00 90.62 112 ALA A N 1
ATOM 854 C CA . ALA A 1 112 ? 10.114 7.758 -6.725 1.00 90.62 112 ALA A CA 1
ATOM 855 C C . ALA A 1 112 ? 8.758 7.146 -6.314 1.00 90.62 112 ALA A C 1
ATOM 857 O O . ALA A 1 112 ? 8.043 7.720 -5.492 1.00 90.62 112 ALA A O 1
ATOM 858 N N . VAL A 1 113 ? 8.397 5.976 -6.851 1.00 90.12 113 VAL A N 1
ATOM 859 C CA . VAL A 1 113 ? 7.119 5.299 -6.562 1.00 90.12 113 VAL A CA 1
ATOM 860 C C . VAL A 1 113 ? 7.163 4.494 -5.256 1.00 90.12 113 VAL A C 1
ATOM 862 O O . VAL A 1 113 ? 6.134 4.340 -4.594 1.00 90.12 113 VAL A O 1
ATOM 865 N N . ILE A 1 114 ? 8.339 4.023 -4.832 1.00 90.75 114 ILE A N 1
ATOM 866 C CA . ILE A 1 114 ? 8.516 3.233 -3.599 1.00 90.75 114 ILE A CA 1
ATOM 867 C C . ILE A 1 114 ? 7.877 3.875 -2.352 1.00 90.75 114 ILE A C 1
ATOM 869 O O . ILE A 1 114 ? 7.067 3.197 -1.710 1.00 90.75 114 ILE A O 1
ATOM 873 N N . PRO A 1 115 ? 8.156 5.143 -1.982 1.00 91.62 115 PRO A N 1
ATOM 874 C CA . PRO A 1 115 ? 7.561 5.733 -0.781 1.00 91.62 115 PRO A CA 1
ATOM 875 C C . PRO A 1 115 ? 6.028 5.774 -0.855 1.00 91.62 115 PRO A C 1
ATOM 877 O O . PRO A 1 115 ? 5.358 5.529 0.149 1.00 91.62 115 PRO A O 1
ATOM 880 N N . ILE A 1 116 ? 5.464 6.001 -2.047 1.00 91.19 116 ILE A N 1
ATOM 881 C CA . ILE A 1 116 ? 4.014 6.014 -2.282 1.00 91.19 116 ILE A CA 1
ATOM 882 C C . ILE A 1 116 ? 3.410 4.631 -2.002 1.00 91.19 116 ILE A C 1
ATOM 884 O O . ILE A 1 116 ? 2.415 4.525 -1.284 1.00 91.19 116 ILE A O 1
ATOM 888 N N . LEU A 1 117 ? 4.029 3.560 -2.508 1.00 91.00 117 LEU A N 1
ATOM 889 C CA . LEU A 1 117 ? 3.568 2.187 -2.269 1.00 91.00 117 LEU A CA 1
ATOM 890 C C . LEU A 1 117 ? 3.635 1.796 -0.792 1.00 91.00 117 LEU A C 1
ATOM 892 O O . LEU A 1 117 ? 2.704 1.163 -0.285 1.00 91.00 117 LEU A O 1
ATOM 896 N N . ILE A 1 118 ? 4.713 2.185 -0.106 1.00 93.50 118 ILE A N 1
ATOM 897 C CA . ILE A 1 118 ? 4.888 1.942 1.330 1.00 93.50 118 ILE A CA 1
ATOM 898 C C . ILE A 1 118 ? 3.785 2.659 2.112 1.00 93.50 118 ILE A C 1
ATOM 900 O O . ILE A 1 118 ? 3.110 2.040 2.933 1.00 93.50 118 ILE A O 1
ATOM 904 N N . SER A 1 119 ? 3.543 3.936 1.811 1.00 93.12 119 SER A N 1
ATOM 905 C CA . SER A 1 119 ? 2.485 4.729 2.442 1.00 93.12 119 SER A CA 1
ATOM 906 C C . SER A 1 119 ? 1.103 4.090 2.289 1.00 93.12 119 SER A C 1
ATOM 908 O O . SER A 1 119 ? 0.367 3.931 3.265 1.00 93.12 119 SER A O 1
ATOM 910 N N . ILE A 1 120 ? 0.763 3.643 1.081 1.00 93.06 120 ILE A N 1
ATOM 911 C CA . ILE A 1 120 ? -0.529 3.013 0.797 1.00 93.06 120 ILE A CA 1
ATOM 912 C C . ILE A 1 120 ? -0.710 1.714 1.594 1.00 93.06 120 ILE A C 1
ATOM 914 O O . ILE A 1 120 ? -1.790 1.484 2.141 1.00 93.06 120 ILE A O 1
ATOM 918 N N . HIS A 1 121 ? 0.333 0.890 1.711 1.00 94.69 121 HIS A N 1
ATOM 919 C CA . HIS A 1 121 ? 0.284 -0.336 2.510 1.00 94.69 121 HIS A CA 1
ATOM 920 C C . HIS A 1 121 ? 0.176 -0.054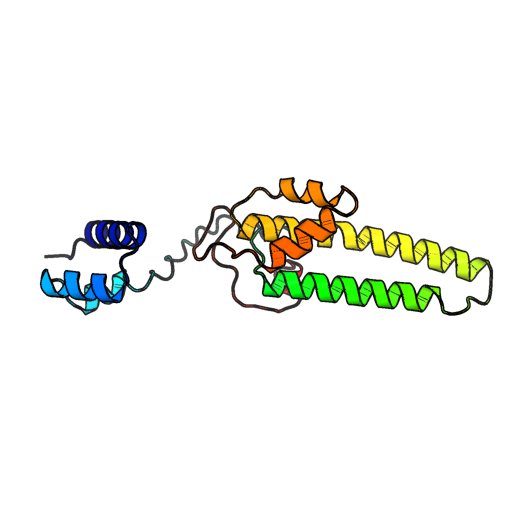 4.006 1.00 94.69 121 HIS A C 1
ATOM 922 O O . HIS A 1 121 ? -0.652 -0.674 4.671 1.00 94.69 121 HIS A O 1
ATOM 928 N N . ILE A 1 122 ? 0.928 0.920 4.523 1.00 94.94 122 ILE A N 1
ATOM 929 C CA . ILE A 1 122 ? 0.828 1.359 5.920 1.00 94.94 122 ILE A CA 1
ATOM 930 C C . ILE A 1 122 ? -0.613 1.777 6.232 1.00 94.94 122 ILE A C 1
ATOM 932 O O . ILE A 1 122 ? -1.234 1.230 7.142 1.00 94.94 122 ILE A O 1
ATOM 936 N N . ARG A 1 123 ? -1.202 2.649 5.404 1.00 92.06 123 ARG A N 1
ATOM 937 C CA . ARG A 1 123 ? -2.599 3.090 5.558 1.00 92.06 123 ARG A CA 1
ATOM 938 C C . ARG A 1 123 ? -3.609 1.952 5.409 1.00 92.06 123 ARG A C 1
ATOM 940 O O . ARG A 1 123 ? -4.719 2.039 5.942 1.00 92.06 123 ARG A O 1
ATOM 947 N N . ARG A 1 124 ? -3.272 0.890 4.671 1.00 93.69 124 ARG A N 1
ATOM 948 C CA . ARG A 1 124 ? -4.132 -0.292 4.526 1.00 93.69 124 ARG A CA 1
ATOM 949 C C . ARG A 1 124 ? -4.087 -1.163 5.778 1.00 93.69 124 ARG A C 1
ATOM 951 O O . ARG A 1 124 ? -5.141 -1.597 6.234 1.00 93.69 124 ARG A O 1
ATOM 958 N N . TRP A 1 125 ? -2.907 -1.356 6.362 1.00 94.81 125 TRP A N 1
ATOM 959 C CA . TRP A 1 125 ? -2.747 -2.019 7.657 1.00 94.81 125 TRP A CA 1
ATOM 960 C C . TRP A 1 125 ? -3.425 -1.237 8.785 1.00 94.81 125 TRP A C 1
ATOM 962 O O . TRP A 1 125 ? -4.147 -1.824 9.590 1.00 94.81 125 TRP A O 1
ATOM 972 N N . HIS A 1 126 ? -3.319 0.091 8.770 1.00 92.00 126 HIS A N 1
ATOM 973 C CA . HIS A 1 126 ? -4.040 0.968 9.691 1.00 92.00 126 HIS A CA 1
ATOM 974 C C . HIS A 1 126 ? -5.560 0.813 9.587 1.00 92.00 126 HIS A C 1
ATOM 976 O O . HIS A 1 126 ? -6.254 0.858 10.599 1.00 92.00 126 HIS A O 1
ATOM 982 N N . ASP A 1 127 ? -6.111 0.576 8.391 1.00 90.56 127 ASP A N 1
ATOM 983 C CA . ASP A 1 127 ? -7.547 0.311 8.222 1.00 90.56 127 ASP A CA 1
ATOM 984 C C . ASP A 1 127 ? -7.997 -0.999 8.897 1.00 90.56 127 ASP A C 1
ATOM 986 O O . ASP A 1 127 ? -9.153 -1.116 9.305 1.00 90.56 127 ASP A O 1
ATOM 990 N N . LEU A 1 128 ? -7.078 -1.955 9.066 1.00 90.56 128 LEU A N 1
ATOM 991 C CA . LEU A 1 128 ? -7.266 -3.203 9.816 1.00 90.56 128 LEU A CA 1
ATOM 992 C C . LEU A 1 128 ? -6.929 -3.066 11.310 1.00 90.56 128 LEU A C 1
ATOM 994 O O . LEU A 1 128 ? -6.929 -4.061 12.033 1.00 90.56 128 LEU A O 1
ATOM 998 N N . ASN A 1 129 ? -6.641 -1.846 11.774 1.00 89.94 129 ASN A N 1
ATOM 999 C CA . ASN A 1 129 ? -6.157 -1.563 13.123 1.00 89.94 129 ASN A CA 1
ATOM 1000 C C . ASN A 1 129 ? -4.870 -2.337 13.478 1.00 89.94 129 ASN A C 1
ATOM 1002 O O . ASN A 1 129 ? -4.680 -2.751 14.618 1.00 89.94 129 ASN A O 1
ATOM 1006 N N . GLN A 1 130 ? -4.009 -2.555 12.481 1.00 92.81 130 GLN A N 1
ATOM 1007 C CA . GLN A 1 130 ? -2.703 -3.200 12.616 1.00 92.81 130 GLN A CA 1
ATOM 1008 C C . GLN A 1 130 ? -1.576 -2.184 12.416 1.00 92.81 130 GLN A C 1
ATOM 1010 O O . GLN A 1 130 ? -1.777 -1.128 11.816 1.00 92.81 130 GLN A O 1
ATOM 1015 N N . SER A 1 131 ? -0.370 -2.521 12.877 1.00 92.12 131 SER A N 1
ATOM 1016 C CA . SER A 1 131 ? 0.791 -1.640 12.750 1.00 92.12 131 SER A CA 1
ATOM 1017 C C . SER A 1 131 ? 1.289 -1.529 11.303 1.00 92.12 131 SER A C 1
ATOM 1019 O O . SER A 1 131 ? 1.342 -2.510 10.558 1.00 92.12 131 SER A O 1
ATOM 1021 N N . GLY A 1 132 ? 1.729 -0.329 10.909 1.00 91.19 132 GLY A N 1
ATOM 1022 C CA . GLY A 1 132 ? 2.325 -0.082 9.590 1.00 91.19 132 GLY A CA 1
ATOM 1023 C C . GLY A 1 132 ? 3.607 -0.880 9.318 1.00 91.19 132 GLY A C 1
ATOM 1024 O O . GLY A 1 132 ? 3.938 -1.127 8.158 1.00 91.19 132 GLY A O 1
ATOM 1025 N N . TRP A 1 133 ? 4.287 -1.353 10.369 1.00 94.12 133 TRP A N 1
ATOM 1026 C CA . TRP A 1 133 ? 5.488 -2.193 10.292 1.00 94.12 133 TRP A CA 1
ATOM 1027 C C . TRP A 1 133 ? 5.281 -3.491 9.507 1.00 94.12 133 TRP A C 1
ATOM 1029 O O . TRP A 1 133 ? 6.223 -3.979 8.886 1.00 94.12 133 TRP A O 1
ATOM 1039 N N . LEU A 1 134 ? 4.050 -4.008 9.441 1.00 94.25 134 LEU A N 1
ATOM 1040 C CA . LEU A 1 134 ? 3.717 -5.173 8.615 1.00 94.25 134 LEU A CA 1
ATOM 1041 C C . LEU A 1 134 ? 3.961 -4.934 7.117 1.00 94.25 134 LEU A C 1
ATOM 1043 O O . LEU A 1 134 ? 4.109 -5.884 6.353 1.00 94.25 134 LEU A O 1
ATOM 1047 N N . THR A 1 135 ? 4.086 -3.676 6.687 1.00 94.75 135 THR A N 1
ATOM 1048 C CA . THR A 1 135 ? 4.486 -3.316 5.320 1.00 94.75 135 THR A CA 1
ATOM 1049 C C . THR A 1 135 ? 5.885 -3.823 4.963 1.00 94.75 135 THR A C 1
ATOM 1051 O O . THR A 1 135 ? 6.134 -4.090 3.790 1.00 94.75 135 THR A O 1
ATOM 1054 N N . LEU A 1 136 ? 6.781 -4.025 5.940 1.00 94.12 136 LEU A N 1
ATOM 1055 C CA . LEU A 1 136 ? 8.117 -4.585 5.695 1.00 94.12 136 LEU A CA 1
ATOM 1056 C C . LEU A 1 136 ? 8.067 -6.007 5.123 1.00 94.12 136 LEU A C 1
ATOM 1058 O O . LEU A 1 136 ? 8.982 -6.404 4.407 1.00 94.12 136 LEU A O 1
ATOM 1062 N N . LEU A 1 137 ? 6.982 -6.752 5.360 1.00 92.75 137 LEU A N 1
ATOM 1063 C CA . LEU A 1 137 ? 6.784 -8.080 4.772 1.00 92.75 137 LEU A CA 1
ATOM 1064 C C . LEU A 1 137 ? 6.698 -8.035 3.238 1.00 92.75 137 LEU A C 1
ATOM 1066 O O . LEU A 1 137 ? 6.991 -9.031 2.582 1.00 92.75 137 LEU A O 1
ATOM 1070 N N . ASN A 1 138 ? 6.364 -6.878 2.654 1.00 90.44 138 ASN A N 1
ATOM 1071 C CA . ASN A 1 138 ? 6.355 -6.701 1.202 1.00 90.44 138 ASN A CA 1
ATOM 1072 C C . ASN A 1 138 ? 7.758 -6.682 0.578 1.00 90.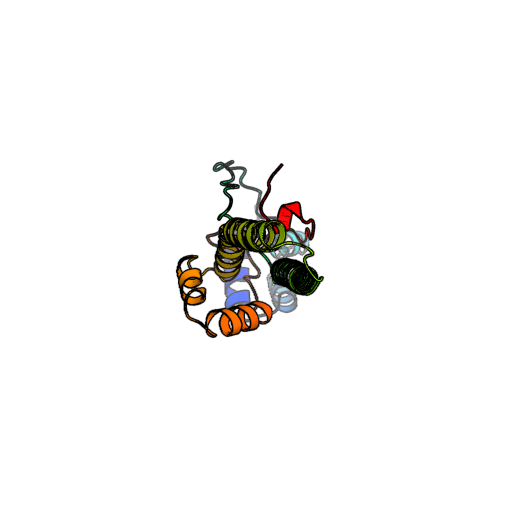44 138 ASN A C 1
ATOM 1074 O O . ASN A 1 138 ? 7.868 -6.829 -0.636 1.00 90.44 138 ASN A O 1
ATOM 1078 N N . LEU A 1 139 ? 8.821 -6.515 1.377 1.00 88.81 139 LEU A N 1
ATOM 1079 C CA . LEU A 1 139 ? 10.205 -6.600 0.897 1.00 88.81 139 LEU A CA 1
ATOM 1080 C C . LEU A 1 139 ? 10.621 -8.040 0.579 1.00 88.81 139 LEU A C 1
ATOM 1082 O O . LEU A 1 139 ? 11.608 -8.249 -0.123 1.00 88.81 139 LEU A O 1
ATOM 1086 N N . ILE A 1 140 ? 9.877 -9.033 1.078 1.00 92.06 140 ILE A N 1
ATOM 1087 C CA . ILE A 1 140 ? 10.126 -10.434 0.762 1.00 92.06 140 ILE A CA 1
ATOM 1088 C C . ILE A 1 140 ? 9.479 -10.741 -0.601 1.00 92.06 140 ILE A C 1
ATOM 1090 O O . ILE A 1 140 ? 8.262 -10.560 -0.754 1.00 92.06 140 ILE A O 1
ATOM 1094 N N . PRO A 1 141 ? 10.255 -11.219 -1.596 1.00 84.50 141 PRO A N 1
ATOM 1095 C CA . PRO A 1 141 ? 9.725 -11.573 -2.909 1.00 84.50 141 PRO A CA 1
ATOM 1096 C C . PRO A 1 141 ? 8.539 -12.535 -2.806 1.00 84.50 141 PRO A C 1
ATOM 1098 O O . PRO A 1 141 ? 8.520 -13.419 -1.951 1.00 84.50 141 PRO A O 1
ATOM 1101 N N . PHE A 1 142 ? 7.549 -12.362 -3.686 1.00 89.31 142 PHE A N 1
ATOM 1102 C CA . PHE A 1 142 ? 6.272 -13.099 -3.728 1.00 89.31 142 PHE A CA 1
ATOM 1103 C C . PHE A 1 142 ? 5.335 -12.883 -2.529 1.00 89.31 142 PHE A C 1
ATOM 1105 O O . PHE A 1 142 ? 4.127 -12.760 -2.729 1.00 89.31 142 PHE A O 1
ATOM 1112 N N . ILE A 1 143 ? 5.854 -12.754 -1.306 1.00 91.88 143 ILE A N 1
ATOM 1113 C CA . ILE A 1 143 ? 5.045 -12.498 -0.107 1.00 91.88 143 ILE A CA 1
ATOM 1114 C C . ILE A 1 143 ? 4.311 -11.166 -0.229 1.00 91.88 143 ILE A C 1
ATOM 1116 O O . ILE A 1 143 ? 3.117 -11.108 0.058 1.00 91.88 143 ILE A O 1
ATOM 1120 N N . GLY A 1 144 ? 4.973 -10.120 -0.732 1.00 89.44 144 GLY A N 1
ATOM 1121 C CA . GLY A 1 144 ? 4.312 -8.829 -0.923 1.00 89.44 144 GLY A CA 1
ATOM 1122 C C . GLY A 1 144 ? 3.111 -8.886 -1.871 1.00 89.44 144 GLY A C 1
ATOM 1123 O O . GLY A 1 144 ? 2.089 -8.241 -1.631 1.00 89.44 144 GLY A O 1
ATOM 1124 N N . LEU A 1 145 ? 3.181 -9.729 -2.907 1.00 90.25 145 LEU A N 1
ATOM 1125 C CA . LEU A 1 145 ? 2.060 -9.963 -3.817 1.00 90.25 145 LEU A CA 1
ATOM 1126 C C . LEU A 1 145 ? 0.910 -10.676 -3.095 1.00 90.25 145 LEU A C 1
ATOM 1128 O O . LEU A 1 145 ? -0.234 -10.237 -3.187 1.00 90.25 145 LEU A O 1
ATOM 1132 N N . ILE A 1 146 ? 1.213 -11.739 -2.344 1.00 94.44 146 ILE A N 1
ATOM 1133 C CA . ILE A 1 146 ? 0.216 -12.499 -1.576 1.00 94.44 146 ILE A CA 1
ATOM 1134 C C . ILE A 1 146 ? -0.480 -11.594 -0.553 1.00 94.44 146 ILE A C 1
ATOM 1136 O O . ILE A 1 146 ? -1.707 -11.595 -0.470 1.00 94.44 146 ILE A O 1
ATOM 1140 N N . ILE A 1 147 ? 0.281 -10.779 0.182 1.00 94.69 147 ILE A N 1
ATOM 1141 C CA . ILE A 1 147 ? -0.252 -9.811 1.149 1.00 94.69 147 ILE A CA 1
ATOM 1142 C C . ILE A 1 147 ? -1.142 -8.789 0.445 1.00 94.69 147 ILE A C 1
ATOM 1144 O O . ILE A 1 147 ? -2.260 -8.551 0.894 1.00 94.69 147 ILE A O 1
ATOM 1148 N N . SER A 1 148 ? -0.691 -8.220 -0.674 1.00 92.31 148 SER A N 1
ATOM 1149 C CA . SER A 1 148 ? -1.480 -7.252 -1.445 1.00 92.31 148 SER A CA 1
ATOM 1150 C C . SER A 1 148 ? -2.824 -7.840 -1.878 1.00 92.31 148 SER A C 1
ATOM 1152 O O . SER A 1 148 ? -3.869 -7.213 -1.700 1.00 92.31 148 SER A O 1
ATOM 1154 N N . VAL A 1 149 ? -2.817 -9.075 -2.387 1.00 93.50 149 VAL A N 1
ATOM 1155 C CA . VAL A 1 149 ? -4.039 -9.788 -2.776 1.00 93.50 149 VAL A CA 1
ATOM 1156 C C . VAL A 1 149 ? -4.920 -10.058 -1.556 1.00 93.50 149 VAL A C 1
ATOM 1158 O O . VAL A 1 149 ? -6.110 -9.759 -1.592 1.00 93.50 149 VAL A O 1
ATOM 1161 N N . ALA A 1 150 ? -4.366 -10.540 -0.443 1.00 94.44 150 ALA A N 1
ATOM 1162 C CA . ALA A 1 150 ? -5.131 -10.775 0.780 1.00 94.44 150 ALA A CA 1
ATOM 1163 C C . ALA A 1 150 ? -5.791 -9.484 1.309 1.00 94.44 150 ALA A C 1
ATOM 1165 O O . ALA A 1 150 ? -6.983 -9.467 1.627 1.00 94.44 150 ALA A O 1
ATOM 1166 N N . LEU A 1 151 ? -5.055 -8.369 1.334 1.00 93.44 151 LEU A N 1
ATOM 1167 C CA . LEU A 1 151 ? -5.531 -7.068 1.815 1.00 93.44 151 LEU A CA 1
ATOM 1168 C C . LEU A 1 151 ? -6.669 -6.470 0.969 1.00 93.44 151 LEU A C 1
ATOM 1170 O O . LEU A 1 151 ? -7.419 -5.628 1.487 1.00 93.44 151 LEU A O 1
ATOM 1174 N N . LEU A 1 152 ? -6.834 -6.900 -0.290 1.00 92.56 152 LEU A N 1
ATOM 1175 C CA . LEU A 1 152 ? -7.991 -6.550 -1.125 1.00 92.56 152 LEU A CA 1
ATOM 1176 C C . LEU A 1 152 ? -9.285 -7.186 -0.611 1.00 92.56 152 LEU A C 1
ATOM 1178 O O . LEU A 1 152 ? -10.340 -6.549 -0.660 1.00 92.56 152 LEU A O 1
ATOM 1182 N N . PHE A 1 153 ? -9.215 -8.409 -0.088 1.00 92.12 153 PHE A N 1
ATOM 1183 C CA . PHE A 1 153 ? -10.395 -9.162 0.334 1.00 92.12 153 PHE A CA 1
ATOM 1184 C C . PHE A 1 153 ? -10.740 -8.960 1.810 1.00 92.12 153 PHE A C 1
ATOM 1186 O O . PHE A 1 153 ? -11.918 -8.998 2.167 1.00 92.12 153 PHE A O 1
ATOM 1193 N N . ILE A 1 154 ? -9.767 -8.651 2.670 1.00 90.19 154 ILE A N 1
ATOM 1194 C CA . ILE A 1 154 ? -10.005 -8.507 4.115 1.00 90.19 154 ILE A CA 1
ATOM 1195 C C . ILE A 1 154 ? -10.790 -7.215 4.435 1.00 90.19 154 ILE A C 1
ATOM 1197 O O . ILE A 1 154 ? -10.419 -6.132 3.971 1.00 90.19 154 ILE A O 1
ATOM 1201 N N . PRO A 1 155 ? -11.883 -7.275 5.223 1.00 87.19 155 PRO A N 1
ATOM 1202 C CA . PRO A 1 155 ? -12.614 -6.089 5.663 1.00 87.19 155 PRO A CA 1
ATOM 1203 C C . PRO A 1 155 ? -11.835 -5.213 6.638 1.00 87.19 155 PRO A C 1
ATOM 1205 O O . PRO A 1 155 ? -11.271 -5.697 7.607 1.00 87.19 155 PRO A O 1
ATOM 1208 N N . GLY A 1 156 ? -11.851 -3.904 6.365 1.00 85.25 156 GLY A N 1
ATOM 1209 C CA . GLY A 1 156 ? -11.424 -2.858 7.298 1.00 85.25 156 GLY A CA 1
ATOM 1210 C C . GLY A 1 156 ? -12.355 -2.708 8.495 1.00 85.25 156 GLY A C 1
ATOM 1211 O O . GLY A 1 156 ? -13.482 -3.211 8.470 1.00 85.25 156 GLY A O 1
ATOM 1212 N N . SER A 1 157 ? -11.924 -1.958 9.513 1.00 81.88 157 SER A N 1
ATOM 1213 C CA . SER A 1 157 ? -12.770 -1.678 10.675 1.00 81.88 157 SER A CA 1
ATOM 1214 C C . SER A 1 157 ? -13.991 -0.837 10.286 1.00 81.88 157 SER A C 1
ATOM 1216 O O . SER A 1 157 ? -13.887 0.144 9.543 1.00 81.88 157 SER A O 1
ATOM 1218 N N . VAL A 1 158 ? -15.160 -1.225 10.803 1.00 77.31 158 VAL A N 1
ATOM 1219 C CA . VAL A 1 158 ? -16.447 -0.571 10.506 1.00 77.31 158 VAL A CA 1
ATOM 1220 C C . VAL A 1 158 ? -16.586 0.763 11.247 1.00 77.31 158 VAL A C 1
ATOM 1222 O O . VAL A 1 158 ? -17.239 1.669 10.743 1.00 77.31 158 VAL A O 1
ATOM 1225 N N . SER A 1 159 ? -15.927 0.905 12.400 1.00 75.31 159 SER A N 1
ATOM 1226 C CA . SER A 1 159 ? -15.891 2.118 13.221 1.00 75.31 159 SER A CA 1
ATOM 1227 C C . SER A 1 159 ? -14.550 2.857 13.116 1.00 75.31 159 SER A C 1
ATOM 1229 O O . SER A 1 159 ? -13.579 2.366 12.516 1.00 75.31 159 SER A O 1
ATOM 1231 N N . ALA A 1 160 ? -14.484 4.032 13.751 1.00 76.94 160 ALA A N 1
ATOM 1232 C CA . ALA A 1 160 ? -13.220 4.682 14.083 1.00 76.94 160 ALA A CA 1
ATOM 1233 C C . ALA A 1 160 ? -12.272 3.691 14.787 1.00 76.94 160 ALA A C 1
ATOM 1235 O O . ALA A 1 160 ? -12.722 2.804 15.520 1.00 76.94 160 ALA A O 1
ATOM 1236 N N . ASN A 1 161 ? -10.977 3.816 14.506 1.00 82.06 161 ASN A N 1
ATOM 1237 C CA . ASN A 1 161 ? -9.925 2.992 15.096 1.00 82.06 161 ASN A CA 1
ATOM 1238 C C . ASN A 1 161 ? -8.754 3.877 15.557 1.00 82.06 161 ASN A C 1
ATOM 1240 O O . ASN A 1 161 ? -8.823 5.101 15.430 1.00 82.06 161 ASN A O 1
ATOM 1244 N N . THR A 1 162 ? -7.680 3.271 16.069 1.00 84.50 162 THR A N 1
ATOM 1245 C CA . THR A 1 162 ? -6.511 3.988 16.612 1.00 84.50 162 THR A CA 1
ATOM 1246 C C . THR A 1 162 ? -5.843 4.926 15.596 1.00 84.50 162 THR A C 1
ATOM 1248 O O . THR A 1 162 ? -5.187 5.886 15.980 1.00 84.50 162 THR A O 1
ATOM 1251 N N . TYR A 1 163 ? -6.041 4.682 14.300 1.00 82.62 163 TYR A N 1
ATOM 1252 C CA . TYR A 1 163 ? -5.452 5.429 13.187 1.00 82.62 163 TYR A CA 1
ATOM 1253 C C . TYR A 1 163 ? -6.418 6.439 12.548 1.00 82.62 163 TYR A C 1
ATOM 1255 O O . TYR A 1 163 ? -6.132 6.984 11.480 1.00 82.62 163 TYR A O 1
ATOM 1263 N N . GLY A 1 164 ? -7.571 6.681 13.176 1.00 75.19 164 GLY A N 1
ATOM 1264 C CA . GLY A 1 164 ? -8.499 7.744 12.811 1.00 75.19 164 GLY A CA 1
ATOM 1265 C C . GLY A 1 164 ? -9.920 7.278 12.494 1.00 75.19 164 GLY A C 1
ATOM 1266 O O . GLY A 1 164 ? -10.270 6.088 12.502 1.00 75.19 164 GLY A O 1
ATOM 1267 N N . ASN A 1 165 ? -10.764 8.271 12.210 1.00 71.12 165 ASN A N 1
ATOM 1268 C CA . ASN A 1 165 ? -12.150 8.053 11.816 1.00 71.12 165 ASN A CA 1
ATOM 1269 C C . ASN A 1 165 ? -12.226 7.339 10.452 1.00 71.12 165 ASN A C 1
ATOM 1271 O O . ASN A 1 165 ? -11.249 7.255 9.705 1.00 71.12 165 ASN A O 1
ATOM 1275 N N . ILE A 1 166 ? -13.399 6.801 10.128 1.00 63.62 166 ILE A N 1
ATOM 1276 C CA . ILE A 1 166 ? -13.683 6.154 8.852 1.00 63.62 166 ILE A CA 1
ATOM 1277 C C . ILE A 1 166 ? -13.299 7.119 7.726 1.00 63.62 166 ILE A C 1
ATOM 1279 O O . ILE A 1 166 ? -13.916 8.172 7.568 1.00 63.62 166 ILE A O 1
ATOM 1283 N N . ALA A 1 167 ? -12.292 6.749 6.931 1.00 60.47 167 ALA A N 1
ATOM 1284 C CA . ALA A 1 167 ? -11.917 7.516 5.753 1.00 60.47 167 ALA A CA 1
ATOM 1285 C C . ALA A 1 167 ? -13.156 7.699 4.863 1.00 60.47 167 ALA A C 1
ATOM 1287 O O . ALA A 1 167 ? -13.818 6.715 4.500 1.00 60.47 167 ALA A O 1
ATOM 1288 N N . ALA A 1 168 ? -13.487 8.955 4.547 1.00 53.03 168 ALA A N 1
ATOM 1289 C CA . ALA A 1 168 ? -14.606 9.286 3.676 1.00 53.03 168 ALA A CA 1
ATOM 1290 C C . ALA A 1 168 ? -14.497 8.492 2.364 1.00 53.03 168 ALA A C 1
ATOM 1292 O O . ALA A 1 168 ? -13.397 8.223 1.877 1.00 53.03 168 ALA A O 1
ATOM 1293 N N . ARG A 1 169 ? -15.635 8.131 1.757 1.00 54.62 169 ARG A N 1
ATOM 1294 C CA . ARG A 1 169 ? -15.715 7.387 0.480 1.00 54.62 169 ARG A CA 1
ATOM 1295 C C . ARG A 1 169 ? -15.260 8.229 -0.731 1.00 54.62 169 ARG A C 1
ATOM 1297 O O . ARG A 1 169 ? -15.806 8.097 -1.819 1.00 54.62 169 ARG A O 1
ATOM 1304 N N . SER A 1 170 ? -14.294 9.123 -0.545 1.00 58.84 170 SER A N 1
ATOM 1305 C CA . SER A 1 170 ? -13.651 9.885 -1.606 1.00 58.84 170 SER A CA 1
ATOM 1306 C C . SER A 1 170 ? -12.679 8.972 -2.348 1.00 58.84 170 SER A C 1
ATOM 1308 O O . SER A 1 170 ? -11.725 8.462 -1.768 1.00 58.84 170 SER A O 1
ATOM 1310 N N . LEU A 1 171 ? -12.913 8.793 -3.646 1.00 64.12 171 LEU A N 1
ATOM 1311 C CA . LEU A 1 171 ? -12.006 8.098 -4.567 1.00 64.12 171 LEU A CA 1
ATOM 1312 C C . LEU A 1 171 ? -11.153 9.076 -5.373 1.00 64.12 171 LEU A C 1
ATOM 1314 O O . LEU A 1 171 ? -10.616 8.716 -6.416 1.00 64.12 171 LEU A O 1
ATOM 1318 N N . SER A 1 172 ? -11.044 10.327 -4.920 1.00 71.38 172 SER A N 1
ATOM 1319 C CA . SER A 1 172 ? -10.184 11.282 -5.604 1.00 71.38 172 SER A CA 1
ATOM 1320 C C . SER A 1 172 ? -8.724 10.801 -5.553 1.00 71.38 172 SER A C 1
ATOM 1322 O O . SER A 1 172 ? -8.296 10.256 -4.528 1.00 71.38 172 SER A O 1
ATOM 1324 N N . PRO A 1 173 ? -7.925 11.017 -6.617 1.00 69.56 173 PRO A N 1
ATOM 1325 C CA . PRO A 1 173 ? -6.503 10.674 -6.603 1.00 69.56 173 PRO A CA 1
ATOM 1326 C C . PRO A 1 173 ? -5.780 11.266 -5.387 1.00 69.56 173 PRO A C 1
ATOM 1328 O O . PRO A 1 173 ? -5.007 10.588 -4.718 1.00 69.56 173 PRO A O 1
ATOM 1331 N N . ARG A 1 174 ? -6.124 12.505 -5.019 1.00 70.94 174 ARG A N 1
ATOM 1332 C CA . ARG A 1 174 ? -5.578 13.197 -3.844 1.00 70.94 174 ARG A CA 1
ATOM 1333 C C . ARG A 1 174 ? -5.796 12.424 -2.542 1.00 70.94 174 ARG A C 1
ATOM 1335 O O . ARG A 1 174 ? -4.842 12.222 -1.796 1.00 70.94 174 ARG A O 1
ATOM 1342 N N . SER A 1 175 ? -7.006 11.913 -2.305 1.00 69.25 175 SER A N 1
ATOM 1343 C CA . SER A 1 175 ? -7.294 11.126 -1.097 1.00 69.25 175 SER A CA 1
ATOM 1344 C C . SER A 1 175 ? -6.656 9.735 -1.099 1.00 69.25 175 SER A C 1
ATOM 1346 O O . SER A 1 175 ? -6.429 9.176 -0.033 1.00 69.25 175 SER A O 1
ATOM 1348 N N . ILE A 1 176 ? -6.362 9.163 -2.272 1.00 71.19 176 ILE A N 1
ATOM 1349 C CA . ILE A 1 176 ? -5.694 7.855 -2.390 1.00 71.19 176 ILE A CA 1
ATOM 1350 C C . ILE A 1 176 ? -4.199 7.984 -2.079 1.00 71.19 176 ILE A C 1
ATOM 1352 O O . ILE A 1 176 ? -3.635 7.168 -1.346 1.00 71.19 176 ILE A O 1
ATOM 1356 N N . PHE A 1 177 ? -3.561 9.023 -2.620 1.00 72.94 177 PHE A N 1
ATOM 1357 C CA . PHE A 1 177 ? -2.126 9.246 -2.464 1.00 72.94 177 PHE A CA 1
ATOM 1358 C C . PHE A 1 177 ? -1.764 9.992 -1.173 1.00 72.94 177 PHE A C 1
ATOM 1360 O O . PHE A 1 177 ? -0.612 9.936 -0.752 1.00 72.94 177 PHE A O 1
ATOM 1367 N N . GLY A 1 178 ? -2.746 10.561 -0.470 1.00 63.66 178 GLY A N 1
ATOM 1368 C CA . GLY A 1 178 ? -2.533 11.242 0.810 1.00 63.66 178 GLY A CA 1
ATOM 1369 C C . GLY A 1 178 ? -1.983 12.652 0.656 1.00 63.66 178 GLY A C 1
ATOM 1370 O O . GLY A 1 178 ? -1.261 13.121 1.523 1.00 63.66 178 GLY A O 1
ATOM 1371 N N . PHE A 1 179 ? -2.311 13.316 -0.451 1.00 66.56 179 PHE A N 1
ATOM 1372 C CA . PHE A 1 179 ? -2.078 14.746 -0.597 1.00 66.56 179 PHE A CA 1
ATOM 1373 C C . PHE A 1 179 ? -3.307 15.468 -0.030 1.00 66.56 179 PHE A C 1
ATOM 1375 O O . PHE A 1 179 ? -4.362 15.501 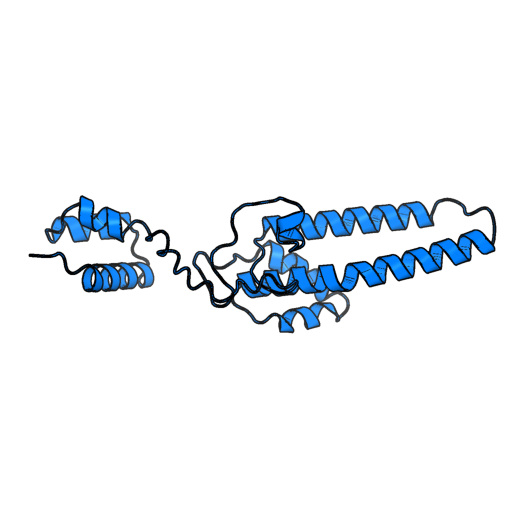-0.676 1.00 66.56 179 PHE A O 1
ATOM 1382 N N . ALA A 1 180 ? -3.196 15.959 1.208 1.00 59.94 180 ALA A N 1
ATOM 1383 C CA . ALA A 1 180 ? -4.181 16.852 1.814 1.00 59.94 180 ALA A CA 1
ATOM 1384 C C . ALA A 1 180 ? -4.166 18.236 1.129 1.00 59.94 180 ALA A C 1
ATOM 1386 O O . ALA A 1 180 ? -3.297 18.515 0.302 1.00 59.94 180 ALA A O 1
ATOM 1387 N N . LYS A 1 181 ? -5.209 19.034 1.384 1.00 47.44 181 LYS A N 1
ATOM 1388 C CA . LYS A 1 181 ? -5.422 20.361 0.781 1.00 47.44 181 LYS A CA 1
ATOM 1389 C C . LYS A 1 181 ? -4.357 21.367 1.191 1.00 47.44 181 LYS A C 1
ATOM 1391 O O . LYS A 1 181 ? -4.032 21.379 2.392 1.00 47.44 181 LYS A O 1
#

Foldseek 3Di:
DPDPLVVLLVVVVVCVVVVHDLVVSLVVCVVVVHDSVSSVCNSPPPPPPPPPPCPVQCLDQQAAADFLVLLVVVVVVVVVVVVVLVVVLPPDDPDPVSNVVSVVVSVVVVVVCVSQQLSLQQRLCVQQVHGSVVSVLLVDPPSVVVVSVVSSPDGGDPAAHPRGGDQPPDSDPCSSSSPDD

Secondary structure (DSSP, 8-state):
----HHHHHHHHHHHHHTT--HHHHHHHHHHTT--HHHHHHHHS----------------TT-S---HHHHHHHHHHHHHHHHHHHHHHTS--SSHHHHHHHHHHHHHHHHHHHHHHHHHHHHHHHHTT--GGGGGGGGSTTHHHHHHHHHHHSPPPSS-BTTBS---S---HHHHHT---

pLDDT: mean 81.01, std 14.3, range [35.44, 94.94]

Radius of gyration: 23.64 Å; chains: 1; bounding box: 64×34×66 Å